Protein AF-A0A0F0GKG7-F1 (afdb_monomer_lite)

Sequence (77 aa):
GDGMSNWSAWAGIGSGTITGTPAAVYKPLGNVTEVFTRNNAGAPVHAYIADNSGGWSDLLGMPAATFASDPVVVYKP

Foldseek 3Di:
DPPCPDDDPDDDAADAAFDADWEWDADPVQRKIKIWGAGPQQFIWMKMDGPPPVDIDHTHGDPDHHDPHTDYDDDDD

Organism: Lentzea aerocolonigenes (NCBI:txid68170)

pLDDT: mean 90.38, std 9.1, range [49.28, 98.12]

Radius of gyration: 13.92 Å; chains: 1; bounding box: 29×33×33 Å

Secondary structure (DSSP, 8-state):
--S-TTPPPP---SS--B-SPPEEEEETTTTEEEEEEEBTTS-EEEEEEETTSSSPPP-EEPSSS--SS--------

Structure (mmCIF, N/CA/C/O backbone):
data_AF-A0A0F0GKG7-F1
#
_entry.id   AF-A0A0F0GKG7-F1
#
loop_
_atom_site.group_PDB
_atom_site.id
_atom_site.type_symbol
_atom_site.label_atom_id
_atom_site.label_alt_id
_atom_site.label_comp_id
_atom_site.label_asym_id
_atom_site.label_entity_id
_atom_site.label_seq_id
_atom_site.pdbx_PDB_ins_code
_atom_site.Cartn_x
_atom_site.Cartn_y
_atom_site.Cartn_z
_atom_site.occupancy
_atom_site.B_iso_or_equiv
_atom_site.auth_seq_id
_atom_site.auth_comp_id
_atom_site.auth_asym_id
_atom_site.auth_atom_id
_atom_site.pdbx_PDB_model_num
ATOM 1 N N . GLY A 1 1 ? 11.464 -23.457 -13.683 1.00 49.28 1 GLY A N 1
ATOM 2 C CA . GLY A 1 1 ? 11.846 -22.117 -13.208 1.00 49.28 1 GLY A CA 1
ATOM 3 C C . GLY A 1 1 ? 11.258 -21.120 -14.172 1.00 49.28 1 GLY A C 1
ATOM 4 O O . GLY A 1 1 ? 11.439 -21.300 -15.365 1.00 49.28 1 GLY A O 1
ATOM 5 N N . ASP A 1 2 ? 10.504 -20.152 -13.680 1.00 70.88 2 ASP A N 1
ATOM 6 C CA . ASP A 1 2 ? 9.665 -19.187 -14.415 1.00 70.88 2 ASP A CA 1
ATOM 7 C C . ASP A 1 2 ? 10.438 -18.060 -15.141 1.00 70.88 2 ASP A C 1
ATOM 9 O O . ASP A 1 2 ? 9.870 -17.024 -15.469 1.00 70.88 2 ASP A O 1
ATOM 13 N N . GLY A 1 3 ? 11.729 -18.258 -15.438 1.00 62.34 3 GLY A N 1
ATOM 14 C CA . GLY A 1 3 ? 12.531 -17.325 -16.243 1.00 62.34 3 GLY A CA 1
ATOM 15 C C . GLY A 1 3 ? 12.971 -16.044 -15.526 1.00 62.34 3 GLY A C 1
ATOM 16 O O . GLY A 1 3 ? 13.529 -15.156 -16.164 1.00 62.34 3 GLY A O 1
ATOM 17 N N . MET A 1 4 ? 12.771 -15.937 -14.212 1.00 64.19 4 MET A N 1
ATOM 18 C CA . MET A 1 4 ? 13.030 -14.712 -13.452 1.00 64.19 4 MET A CA 1
ATOM 19 C C . MET A 1 4 ? 14.401 -14.707 -12.756 1.00 64.19 4 MET A C 1
ATOM 21 O O . MET A 1 4 ? 14.513 -14.466 -11.557 1.00 64.19 4 MET A O 1
ATOM 25 N N . SER A 1 5 ? 15.483 -14.964 -13.489 1.00 66.06 5 SER A N 1
ATOM 26 C CA . SER A 1 5 ? 16.842 -15.030 -12.916 1.00 66.06 5 SER A CA 1
ATOM 27 C C . SER A 1 5 ? 17.408 -13.689 -12.401 1.00 66.06 5 SER A C 1
ATOM 29 O O . SER A 1 5 ? 18.564 -13.652 -11.999 1.00 66.06 5 SER A O 1
ATOM 31 N N . ASN A 1 6 ? 16.610 -12.613 -12.375 1.00 82.44 6 ASN A N 1
ATOM 32 C CA . ASN A 1 6 ? 17.024 -11.248 -12.022 1.00 82.44 6 ASN A CA 1
ATOM 33 C C . ASN A 1 6 ? 16.145 -10.590 -10.938 1.00 82.44 6 ASN A C 1
ATOM 35 O O . ASN A 1 6 ? 16.026 -9.365 -10.909 1.00 82.44 6 ASN A O 1
ATOM 39 N N . TRP A 1 7 ? 15.499 -11.358 -10.056 1.00 86.19 7 TRP A N 1
ATOM 40 C CA . TRP A 1 7 ? 14.886 -10.750 -8.870 1.00 86.19 7 TRP A CA 1
ATOM 41 C C . TRP A 1 7 ? 15.960 -10.082 -8.009 1.00 86.19 7 TRP A C 1
ATOM 43 O O . TRP A 1 7 ? 17.035 -10.644 -7.792 1.00 86.19 7 TRP A O 1
ATOM 53 N N . SER A 1 8 ? 15.661 -8.891 -7.491 1.00 85.31 8 SER A N 1
ATOM 54 C CA . SER A 1 8 ? 16.485 -8.311 -6.436 1.00 85.31 8 SER A CA 1
ATOM 55 C C . SER A 1 8 ? 16.398 -9.172 -5.175 1.00 85.31 8 SER A C 1
ATOM 57 O O . SER A 1 8 ? 15.444 -9.927 -4.974 1.00 85.31 8 SER A O 1
ATOM 59 N N . ALA A 1 9 ? 17.363 -9.005 -4.272 1.00 90.19 9 ALA A N 1
ATOM 60 C CA . ALA A 1 9 ? 17.166 -9.443 -2.899 1.00 90.19 9 ALA A CA 1
ATOM 61 C C . ALA A 1 9 ? 15.911 -8.775 -2.305 1.00 90.19 9 ALA A C 1
ATOM 63 O O . ALA A 1 9 ? 15.520 -7.674 -2.712 1.00 90.19 9 ALA A O 1
ATOM 64 N N . TRP A 1 10 ? 15.296 -9.441 -1.328 1.00 91.25 10 TRP A N 1
ATOM 65 C CA . TRP A 1 10 ? 14.240 -8.836 -0.524 1.00 91.25 10 TRP A CA 1
ATOM 66 C C . TRP A 1 10 ? 14.761 -7.588 0.191 1.00 91.25 10 TRP A C 1
ATOM 68 O O . TRP A 1 10 ? 15.878 -7.580 0.710 1.00 91.25 10 TRP A O 1
ATOM 78 N N . ALA A 1 11 ? 13.924 -6.556 0.252 1.00 90.38 11 ALA A N 1
ATOM 79 C CA . ALA A 1 11 ? 14.184 -5.330 0.992 1.00 90.38 11 ALA A CA 1
ATOM 80 C C . ALA A 1 11 ? 13.014 -5.038 1.937 1.00 90.38 11 ALA A C 1
ATOM 82 O O . ALA A 1 11 ? 11.860 -5.326 1.615 1.00 90.38 11 ALA A O 1
ATOM 83 N N . GLY A 1 12 ? 13.321 -4.472 3.104 1.00 92.50 12 GLY A N 1
ATOM 84 C CA . GLY A 1 12 ? 12.305 -3.972 4.026 1.00 92.50 12 GLY A CA 1
ATOM 85 C C . GLY A 1 12 ? 11.694 -2.662 3.527 1.00 92.50 12 GLY A C 1
ATOM 86 O O . GLY A 1 12 ? 12.381 -1.853 2.904 1.00 92.50 12 GLY A O 1
ATOM 87 N N . ILE A 1 13 ? 10.410 -2.454 3.823 1.00 94.88 13 ILE A N 1
ATOM 88 C CA . ILE A 1 13 ? 9.699 -1.190 3.602 1.00 94.88 13 ILE A CA 1
ATOM 89 C C . ILE A 1 13 ? 9.392 -0.591 4.972 1.00 94.88 13 ILE A C 1
ATOM 91 O O . ILE A 1 13 ? 8.652 -1.189 5.753 1.00 94.88 13 ILE A O 1
ATOM 95 N N . GLY A 1 14 ? 9.951 0.587 5.242 1.00 87.00 14 GLY A N 1
ATOM 96 C CA . GLY A 1 14 ? 9.786 1.282 6.514 1.00 87.00 14 GLY A CA 1
ATOM 97 C C . GLY A 1 14 ? 10.379 0.555 7.726 1.00 87.00 14 GLY A C 1
ATOM 98 O O . GLY A 1 14 ? 11.091 -0.443 7.611 1.00 87.00 14 GLY A O 1
ATOM 99 N N . SER A 1 15 ? 10.097 1.104 8.904 1.00 88.75 15 SER A N 1
ATOM 100 C CA . SER A 1 15 ? 10.578 0.631 10.208 1.00 88.75 15 SER A CA 1
ATOM 101 C C . SER A 1 15 ? 9.475 0.009 11.079 1.00 88.75 15 SER A C 1
ATOM 103 O O . SER A 1 15 ? 9.761 -0.605 12.109 1.00 88.75 15 SER A O 1
ATOM 105 N N . GLY A 1 16 ? 8.209 0.167 10.679 1.00 89.25 16 GLY A N 1
A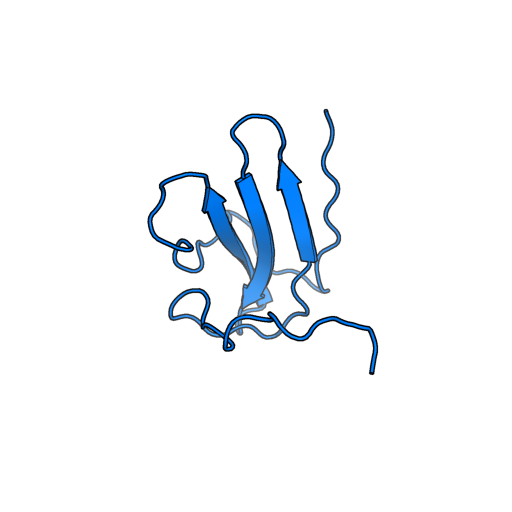TOM 106 C CA . GLY A 1 16 ? 7.043 -0.274 11.442 1.00 89.25 16 GLY A CA 1
ATOM 107 C C . GLY A 1 16 ? 6.647 -1.741 11.232 1.00 89.25 16 GLY A C 1
ATOM 108 O O . GLY A 1 16 ? 7.114 -2.430 10.329 1.00 89.25 16 GLY A O 1
ATOM 109 N N . THR A 1 17 ? 5.733 -2.215 12.081 1.00 94.19 17 THR A N 1
ATOM 110 C CA . THR A 1 17 ? 5.157 -3.568 12.016 1.00 94.19 17 THR A CA 1
ATOM 111 C C . THR A 1 17 ? 3.727 -3.539 11.490 1.00 94.19 17 THR A C 1
ATOM 113 O O . THR A 1 17 ? 2.963 -2.604 11.750 1.00 94.19 17 THR A O 1
ATOM 116 N N . ILE A 1 18 ? 3.367 -4.581 10.742 1.00 94.94 18 ILE A N 1
ATOM 117 C CA . ILE A 1 18 ? 2.062 -4.725 10.094 1.00 94.94 18 ILE A CA 1
ATOM 118 C C . ILE A 1 18 ? 1.408 -6.041 10.518 1.00 94.94 18 ILE A C 1
ATOM 120 O O . ILE A 1 18 ? 2.099 -7.028 10.762 1.00 94.94 18 ILE A O 1
ATOM 124 N N . THR A 1 19 ? 0.075 -6.057 10.585 1.00 94.56 19 THR A N 1
ATOM 125 C CA . THR A 1 19 ? -0.715 -7.285 10.825 1.00 94.56 19 THR A CA 1
ATOM 126 C C . THR A 1 19 ? -1.605 -7.662 9.653 1.00 94.56 19 THR A C 1
ATOM 128 O O . THR A 1 19 ? -2.087 -8.792 9.600 1.00 94.56 19 THR A O 1
ATOM 131 N N . GLY A 1 20 ? -1.848 -6.730 8.730 1.00 91.62 20 GLY A N 1
ATOM 132 C CA . GLY A 1 20 ? -2.666 -6.982 7.552 1.00 91.62 20 GLY A CA 1
ATOM 133 C C . GLY A 1 20 ? -1.860 -7.374 6.327 1.00 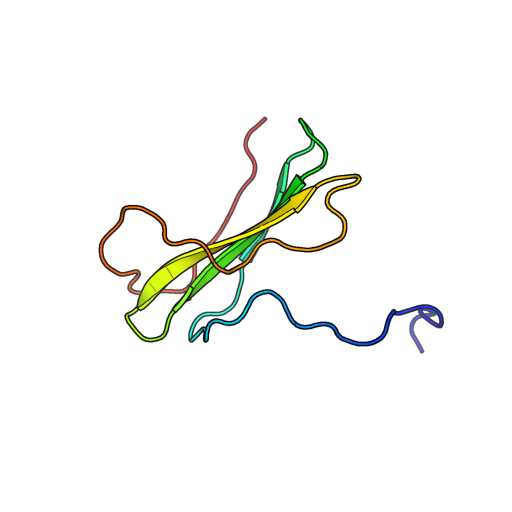91.62 20 GLY A C 1
ATOM 134 O O . GLY A 1 20 ? -0.692 -7.004 6.180 1.00 91.62 20 GLY A O 1
ATOM 135 N N . THR A 1 21 ? -2.525 -8.064 5.408 1.00 96.44 21 THR A N 1
ATOM 136 C CA . THR A 1 21 ? -2.023 -8.297 4.054 1.00 96.44 21 THR A CA 1
ATOM 137 C C . THR A 1 21 ? -1.942 -6.959 3.311 1.00 96.44 21 THR A C 1
ATOM 139 O O . THR A 1 21 ? -2.960 -6.268 3.207 1.00 96.44 21 THR A O 1
ATOM 142 N N . PRO A 1 22 ? -0.767 -6.556 2.794 1.00 96.62 22 PRO A N 1
ATOM 143 C CA . PRO A 1 22 ? -0.660 -5.341 2.000 1.00 96.62 22 PRO A CA 1
ATOM 144 C C . PRO A 1 22 ? -1.429 -5.444 0.682 1.00 96.62 22 PRO A C 1
ATOM 146 O O . PRO A 1 22 ? -1.380 -6.469 0.004 1.00 96.62 22 PRO A O 1
ATOM 149 N N . ALA A 1 23 ? -2.061 -4.345 0.281 1.00 98.12 23 ALA A N 1
ATOM 150 C CA . ALA A 1 23 ? -2.638 -4.170 -1.043 1.00 98.12 23 ALA A CA 1
ATOM 151 C C . ALA A 1 23 ? -1.891 -3.052 -1.782 1.00 98.12 23 ALA A C 1
ATOM 153 O O . ALA A 1 23 ? -1.688 -1.969 -1.232 1.00 98.12 23 ALA A O 1
ATOM 154 N N . ALA A 1 24 ? -1.456 -3.320 -3.014 1.00 97.62 24 ALA A N 1
ATOM 155 C CA . ALA A 1 24 ? -0.639 -2.404 -3.806 1.00 97.62 24 ALA A CA 1
ATOM 156 C C . ALA A 1 24 ? -1.446 -1.748 -4.931 1.00 97.62 24 ALA A C 1
ATOM 158 O O . ALA A 1 24 ? -2.301 -2.381 -5.550 1.00 97.62 24 ALA A O 1
ATOM 159 N N . VAL A 1 25 ? -1.130 -0.491 -5.231 1.00 97.94 25 VAL A N 1
ATOM 160 C CA . VAL A 1 25 ? -1.687 0.249 -6.363 1.00 97.94 25 VAL A CA 1
ATOM 161 C C . VAL A 1 25 ? -0.602 1.070 -7.050 1.00 97.94 25 VAL A C 1
ATOM 163 O O . VAL A 1 25 ? 0.279 1.642 -6.407 1.00 97.94 25 VAL A O 1
ATOM 166 N N . TYR A 1 26 ? -0.691 1.149 -8.373 1.00 97.69 26 TYR A N 1
ATOM 167 C CA . TYR A 1 26 ? 0.132 2.034 -9.182 1.00 97.69 26 TYR A CA 1
ATOM 168 C C . TYR A 1 26 ? -0.662 3.285 -9.569 1.00 97.69 26 TYR A C 1
ATOM 170 O O . TYR A 1 26 ? -1.786 3.178 -10.061 1.00 97.69 26 TYR A O 1
ATOM 178 N N . LYS A 1 27 ? -0.075 4.464 -9.346 1.00 95.50 27 LYS A N 1
ATOM 179 C CA . LYS A 1 27 ? -0.603 5.776 -9.735 1.00 95.50 27 LYS A CA 1
ATOM 180 C C . LYS A 1 27 ? 0.250 6.315 -10.897 1.00 95.50 27 LYS A C 1
ATOM 182 O O . LYS A 1 27 ? 1.357 6.799 -10.645 1.00 95.50 27 LYS A O 1
ATOM 187 N N . PRO A 1 28 ? -0.234 6.244 -12.154 1.00 94.50 28 PRO A N 1
ATOM 188 C CA . PRO A 1 28 ? 0.530 6.651 -13.336 1.00 94.50 28 PRO A CA 1
ATOM 189 C C . PRO A 1 28 ? 0.940 8.124 -13.310 1.00 94.50 28 PRO A C 1
ATOM 191 O O . PRO A 1 28 ? 2.061 8.469 -13.681 1.00 94.50 28 PRO A O 1
ATOM 194 N N . LEU A 1 29 ? 0.053 9.002 -12.828 1.00 90.38 29 LEU A N 1
ATOM 195 C CA . LEU A 1 29 ? 0.386 10.406 -12.630 1.00 90.38 29 LEU A CA 1
ATOM 196 C C . LEU A 1 29 ? 1.372 10.529 -11.459 1.00 90.38 29 LEU A C 1
ATOM 198 O O . LEU A 1 29 ? 0.996 10.365 -10.300 1.00 90.38 29 LEU A O 1
ATOM 202 N N . GLY A 1 30 ? 2.636 10.800 -11.782 1.00 88.75 30 GLY A N 1
ATOM 203 C CA . GLY A 1 30 ? 3.735 10.884 -10.815 1.00 88.75 30 GLY A CA 1
ATOM 204 C C . GLY A 1 30 ? 4.543 9.595 -10.642 1.00 88.75 30 GLY A C 1
ATOM 205 O O . GLY A 1 30 ? 5.448 9.583 -9.815 1.00 88.75 30 GLY A O 1
ATOM 206 N N . ASN A 1 31 ? 4.235 8.540 -11.409 1.00 95.69 31 ASN A N 1
ATOM 207 C CA . ASN A 1 31 ? 4.931 7.250 -11.388 1.00 95.69 31 ASN A CA 1
ATOM 208 C C . ASN A 1 31 ? 5.141 6.700 -9.963 1.00 95.69 31 ASN A C 1
ATOM 210 O O . ASN A 1 31 ? 6.262 6.428 -9.533 1.00 95.69 31 ASN A O 1
ATOM 214 N N . VAL A 1 32 ? 4.045 6.590 -9.203 1.00 97.06 32 VAL A N 1
ATOM 215 C CA . VAL A 1 32 ? 4.093 6.205 -7.786 1.00 97.06 32 VAL A CA 1
ATOM 216 C C . VAL A 1 32 ? 3.482 4.829 -7.586 1.00 97.06 32 VAL A C 1
ATOM 218 O O . VAL A 1 32 ? 2.298 4.627 -7.859 1.00 97.06 32 VAL A O 1
ATOM 221 N N . THR A 1 33 ? 4.252 3.908 -7.015 1.00 97.50 33 THR A N 1
ATOM 222 C CA . THR A 1 33 ? 3.698 2.685 -6.420 1.00 97.50 33 THR A CA 1
ATOM 223 C C . THR A 1 33 ? 3.440 2.940 -4.945 1.00 97.50 33 THR A C 1
ATOM 225 O O . THR A 1 33 ? 4.283 3.500 -4.249 1.00 97.50 33 THR A O 1
ATOM 228 N N . GLU A 1 34 ? 2.271 2.548 -4.460 1.00 97.56 34 GLU A N 1
ATOM 229 C CA . GLU A 1 34 ? 1.895 2.712 -3.061 1.00 97.56 34 GLU A CA 1
ATOM 230 C C . GLU A 1 34 ? 1.251 1.439 -2.529 1.00 97.56 34 GLU A C 1
ATOM 232 O O . GLU A 1 34 ? 0.482 0.776 -3.228 1.00 97.56 34 GLU A O 1
ATOM 237 N N . VAL A 1 35 ? 1.589 1.097 -1.291 1.00 97.44 35 VAL A N 1
ATOM 238 C CA . VAL A 1 35 ? 1.058 -0.056 -0.570 1.00 97.44 35 VAL A CA 1
ATOM 239 C 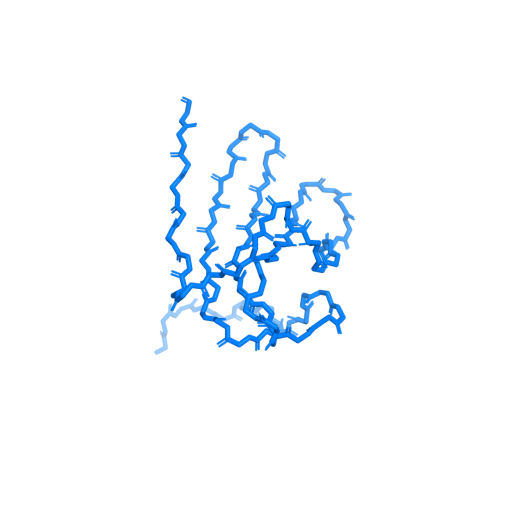C . VAL A 1 35 ? 0.268 0.417 0.636 1.00 97.44 35 VAL A C 1
ATOM 241 O O . VAL A 1 35 ? 0.676 1.346 1.328 1.00 97.44 35 VAL A O 1
ATOM 244 N N . PHE A 1 36 ? -0.849 -0.249 0.898 1.00 96.50 36 PHE A N 1
ATOM 245 C CA . PHE A 1 36 ? -1.753 0.035 2.006 1.00 96.50 36 PHE A CA 1
ATOM 246 C C . PHE A 1 36 ? -1.925 -1.219 2.853 1.00 96.50 36 PHE A C 1
ATOM 248 O O . PHE A 1 36 ? -2.075 -2.317 2.320 1.00 96.50 36 PHE A O 1
ATOM 255 N N . THR A 1 37 ? -1.917 -1.068 4.173 1.00 96.25 37 THR A N 1
ATOM 256 C CA . THR A 1 37 ? -2.138 -2.167 5.121 1.00 96.25 37 THR A CA 1
ATOM 257 C C . THR A 1 37 ? -2.631 -1.619 6.465 1.00 96.25 37 THR A C 1
ATOM 259 O O . THR A 1 37 ? -2.935 -0.433 6.595 1.00 96.25 37 THR A O 1
ATOM 262 N N . ARG A 1 38 ? -2.728 -2.484 7.474 1.00 95.50 38 ARG A N 1
ATOM 263 C CA . ARG A 1 38 ? -3.001 -2.135 8.867 1.00 95.50 38 ARG A CA 1
ATOM 264 C C . ARG A 1 38 ? -1.824 -2.505 9.764 1.00 95.50 38 ARG A C 1
ATOM 266 O O . ARG A 1 38 ? -1.214 -3.569 9.619 1.00 95.50 38 ARG A O 1
ATOM 273 N N . ASN A 1 39 ? -1.524 -1.625 10.711 1.00 93.88 39 ASN A N 1
ATOM 274 C CA . ASN A 1 39 ? -0.515 -1.871 11.738 1.00 93.88 39 ASN A CA 1
ATOM 275 C C . ASN A 1 39 ? -1.057 -2.780 12.865 1.00 93.88 39 ASN A C 1
ATOM 277 O O . ASN A 1 39 ? -2.197 -3.244 12.815 1.00 93.88 39 ASN A O 1
ATOM 281 N N . ASN A 1 40 ? -0.259 -3.040 13.905 1.00 92.69 40 ASN A N 1
ATOM 282 C CA . ASN A 1 40 ? -0.679 -3.861 15.055 1.00 92.69 40 ASN A CA 1
ATOM 283 C C . ASN A 1 40 ? -1.866 -3.288 15.847 1.00 92.69 40 ASN A C 1
ATOM 285 O O . ASN A 1 40 ? -2.564 -4.043 16.518 1.00 92.69 40 ASN A O 1
ATOM 289 N N . ALA A 1 41 ? -2.119 -1.980 15.761 1.00 91.38 41 ALA A N 1
ATOM 290 C CA . ALA A 1 41 ? -3.291 -1.349 16.365 1.00 91.38 41 ALA A CA 1
ATOM 291 C C . ALA A 1 41 ? -4.544 -1.457 15.474 1.00 91.38 41 ALA A C 1
ATOM 293 O O . ALA A 1 41 ? -5.597 -0.932 15.825 1.00 91.38 41 ALA A O 1
ATOM 294 N N . GLY A 1 42 ? -4.440 -2.100 14.305 1.00 92.25 42 GLY A N 1
ATOM 295 C CA . GLY A 1 42 ? -5.495 -2.138 13.298 1.00 92.25 42 GLY A CA 1
ATOM 296 C C . GLY A 1 42 ? -5.670 -0.817 12.549 1.00 92.25 42 GLY A C 1
ATOM 297 O O . GLY A 1 42 ? -6.588 -0.711 11.744 1.00 92.25 42 GLY A O 1
ATOM 298 N N . ALA A 1 43 ? -4.828 0.192 12.787 1.00 93.44 43 ALA A N 1
ATOM 299 C CA . ALA A 1 43 ? -4.933 1.482 12.117 1.00 93.44 43 ALA A CA 1
ATOM 300 C C . ALA A 1 43 ? -4.362 1.402 10.691 1.00 93.44 43 ALA A C 1
ATOM 302 O O . ALA A 1 43 ? -3.349 0.719 10.481 1.00 93.44 43 ALA A O 1
ATOM 303 N N . PRO A 1 44 ? -4.978 2.090 9.715 1.00 94.62 44 PRO A N 1
ATOM 304 C CA . PRO A 1 44 ? -4.485 2.108 8.350 1.00 94.62 44 PRO A CA 1
ATOM 305 C C . PRO A 1 44 ? -3.168 2.862 8.233 1.00 94.62 44 PRO A C 1
ATOM 307 O O . PRO A 1 44 ? -3.009 3.983 8.724 1.00 94.62 44 PRO A O 1
ATOM 310 N N . VAL A 1 45 ? -2.235 2.229 7.535 1.00 95.69 45 VAL A N 1
ATOM 311 C CA . VAL A 1 45 ? -0.923 2.774 7.209 1.00 95.69 45 VAL A CA 1
ATOM 312 C C . VAL A 1 45 ? -0.623 2.546 5.734 1.00 95.69 45 VAL A C 1
ATOM 314 O O . VAL A 1 45 ? -1.143 1.611 5.117 1.00 95.69 45 VAL A O 1
ATOM 317 N N . HIS A 1 46 ? 0.231 3.389 5.171 1.00 96.62 46 HIS A N 1
ATOM 318 C CA . HIS A 1 46 ? 0.669 3.274 3.789 1.00 96.62 46 HIS A CA 1
ATOM 319 C C . HIS A 1 46 ? 2.152 3.610 3.642 1.00 96.62 46 HIS A C 1
ATOM 321 O O . HIS A 1 46 ? 2.719 4.325 4.463 1.00 96.62 46 HIS A O 1
ATOM 327 N N . ALA A 1 47 ? 2.780 3.092 2.595 1.00 97.50 47 ALA A N 1
ATOM 328 C CA . ALA A 1 47 ? 4.114 3.499 2.171 1.00 97.50 47 ALA A CA 1
ATOM 329 C C . ALA A 1 47 ? 4.150 3.604 0.650 1.00 97.50 47 ALA A C 1
ATOM 331 O O . ALA A 1 47 ? 3.437 2.878 -0.046 1.00 97.50 47 ALA A O 1
ATOM 332 N N . TYR A 1 48 ? 4.982 4.494 0.124 1.00 97.06 48 TYR A N 1
ATOM 333 C CA . TYR A 1 48 ? 5.067 4.742 -1.309 1.00 97.06 48 TYR A CA 1
ATOM 334 C C . TYR A 1 48 ? 6.509 4.840 -1.793 1.00 97.06 48 TYR A C 1
ATOM 336 O O . TYR A 1 48 ? 7.420 5.181 -1.042 1.00 97.06 48 TYR A O 1
ATOM 344 N N . ILE A 1 49 ? 6.696 4.568 -3.080 1.00 97.06 49 ILE A N 1
ATOM 345 C CA . ILE A 1 49 ? 7.930 4.817 -3.817 1.00 97.06 49 ILE A CA 1
ATOM 346 C C . ILE A 1 49 ? 7.582 5.541 -5.116 1.00 97.06 49 ILE A C 1
ATOM 348 O O . ILE A 1 49 ? 6.642 5.166 -5.821 1.00 97.06 49 ILE A O 1
ATOM 352 N N . ALA A 1 50 ? 8.331 6.599 -5.404 1.00 95.69 50 ALA A N 1
ATOM 353 C CA . ALA A 1 50 ? 8.234 7.372 -6.637 1.00 95.69 50 ALA A CA 1
ATOM 354 C C . ALA A 1 50 ? 9.565 7.321 -7.391 1.00 95.69 50 ALA A C 1
ATOM 356 O O . ALA A 1 50 ? 10.607 7.003 -6.803 1.00 95.69 50 ALA A O 1
ATOM 357 N N . ASP A 1 51 ? 9.556 7.694 -8.666 1.00 93.25 51 ASP A N 1
ATOM 358 C CA . ASP A 1 51 ? 10.796 7.876 -9.419 1.00 93.25 51 ASP A CA 1
ATOM 359 C C . ASP A 1 51 ? 11.770 8.797 -8.686 1.00 93.25 51 ASP A C 1
ATOM 361 O O . ASP A 1 51 ? 11.392 9.832 -8.138 1.00 93.25 51 ASP A O 1
ATOM 365 N N . ASN A 1 52 ? 13.048 8.418 -8.698 1.00 88.06 52 ASN A N 1
ATOM 366 C CA . ASN A 1 52 ? 14.150 9.183 -8.106 1.00 88.06 52 ASN A CA 1
ATOM 367 C C . ASN A 1 52 ? 14.023 9.466 -6.594 1.00 88.06 52 ASN A C 1
ATOM 369 O O . ASN A 1 52 ? 14.781 10.274 -6.065 1.00 88.06 52 ASN A O 1
ATOM 373 N N . SER A 1 53 ? 13.117 8.789 -5.878 1.00 90.31 53 SER A N 1
ATOM 374 C CA . SER A 1 53 ? 12.958 8.942 -4.420 1.00 90.31 53 SER A CA 1
ATOM 375 C C . SER A 1 53 ? 14.100 8.329 -3.598 1.00 90.31 53 SER A C 1
ATOM 377 O O . SER A 1 53 ? 14.227 8.612 -2.411 1.00 90.31 53 SER A O 1
ATOM 379 N N . GLY A 1 54 ? 14.938 7.486 -4.212 1.00 90.31 54 GLY A N 1
ATOM 380 C CA . GLY A 1 54 ? 16.031 6.777 -3.537 1.00 90.31 54 GLY A CA 1
ATOM 381 C C . GLY A 1 54 ? 15.582 5.578 -2.693 1.00 90.31 54 GLY A C 1
ATOM 382 O O . GLY A 1 54 ? 16.432 4.844 -2.195 1.00 90.31 54 GLY A O 1
ATOM 383 N N . GLY A 1 55 ? 14.273 5.340 -2.565 1.00 93.19 55 GLY A N 1
ATOM 384 C CA . GLY A 1 55 ? 13.712 4.218 -1.824 1.00 93.19 55 GLY A CA 1
ATOM 385 C C . GLY A 1 55 ? 12.257 4.446 -1.429 1.00 93.19 55 GLY A C 1
ATOM 386 O O . GLY A 1 55 ? 11.649 5.462 -1.757 1.00 93.19 55 GLY A O 1
ATOM 387 N N . TRP A 1 56 ? 11.697 3.479 -0.712 1.00 96.38 56 TRP A N 1
ATOM 388 C CA . TRP A 1 56 ? 10.365 3.607 -0.131 1.00 96.38 56 TRP A CA 1
ATOM 389 C C . TRP A 1 56 ? 10.344 4.636 1.002 1.00 96.38 56 TRP A C 1
ATOM 391 O O . TRP A 1 56 ? 11.327 4.796 1.728 1.00 96.38 56 TRP A O 1
ATOM 401 N N . SER A 1 57 ? 9.197 5.281 1.198 1.00 96.12 57 SER A N 1
ATOM 402 C CA . SER A 1 57 ? 8.899 5.998 2.436 1.00 96.12 57 SER A CA 1
ATOM 403 C C . SER A 1 57 ? 8.874 5.045 3.641 1.00 96.12 57 SER A C 1
ATOM 405 O O . SER A 1 57 ? 8.787 3.822 3.491 1.00 96.12 57 SER A O 1
ATOM 407 N N . ASP A 1 58 ? 8.861 5.605 4.853 1.00 96.00 58 ASP A N 1
ATOM 408 C CA . ASP A 1 58 ? 8.415 4.843 6.025 1.00 96.00 58 ASP A CA 1
ATOM 409 C C . ASP A 1 58 ? 6.898 4.551 5.943 1.00 96.00 58 ASP A C 1
ATOM 411 O O . ASP A 1 58 ? 6.202 5.072 5.062 1.00 96.00 58 ASP A O 1
ATOM 415 N N . LEU A 1 59 ? 6.381 3.726 6.857 1.00 95.88 59 LEU A N 1
ATOM 416 C CA . LEU A 1 59 ? 4.947 3.523 7.049 1.00 95.88 59 LEU A CA 1
ATOM 417 C C . LEU A 1 59 ? 4.325 4.782 7.661 1.00 95.88 59 LEU A C 1
ATOM 419 O O . LEU A 1 59 ? 4.529 5.104 8.831 1.00 95.88 59 LEU A O 1
ATOM 423 N N . LEU A 1 60 ? 3.529 5.477 6.861 1.00 95.44 60 LEU A N 1
ATOM 424 C CA . LEU A 1 60 ? 2.808 6.681 7.239 1.00 95.44 60 LEU A CA 1
ATOM 425 C C . LEU A 1 60 ? 1.394 6.325 7.699 1.00 95.44 60 LEU A C 1
ATOM 427 O O . LEU A 1 60 ? 0.725 5.477 7.108 1.00 95.44 60 LEU A O 1
ATOM 431 N N . GLY A 1 61 ? 0.933 6.970 8.770 1.00 93.44 61 GLY A N 1
ATOM 432 C CA . GLY A 1 61 ? -0.428 6.807 9.277 1.00 93.44 61 GLY A CA 1
ATOM 433 C C . GLY A 1 61 ? -1.443 7.588 8.449 1.00 93.44 61 GLY A C 1
ATOM 434 O O . GLY A 1 61 ? -1.194 8.733 8.073 1.00 93.44 61 GLY A O 1
ATOM 435 N N . MET A 1 62 ? -2.609 6.990 8.209 1.00 89.69 62 MET A N 1
ATOM 436 C CA . MET A 1 62 ? -3.737 7.677 7.580 1.00 89.69 62 MET A CA 1
ATOM 437 C C . MET A 1 62 ? -4.733 8.165 8.642 1.00 89.69 62 MET A C 1
ATOM 439 O O . MET A 1 62 ? -4.938 7.476 9.645 1.00 89.69 62 MET A O 1
ATOM 443 N N . PRO A 1 63 ? -5.395 9.318 8.437 1.00 80.19 63 PRO A N 1
ATOM 444 C CA . PRO A 1 63 ? -6.446 9.785 9.332 1.00 80.19 63 PRO A CA 1
ATOM 445 C C . PRO A 1 63 ? -7.686 8.890 9.199 1.00 80.19 63 PRO A C 1
ATOM 447 O O . PRO A 1 63 ? -8.543 9.096 8.344 1.00 80.19 63 PRO A O 1
ATOM 450 N N . ALA A 1 64 ? -7.758 7.867 10.043 1.00 72.94 64 ALA A N 1
ATOM 451 C CA . ALA A 1 64 ? -8.902 6.986 10.233 1.00 72.94 64 ALA A CA 1
ATOM 452 C C . ALA A 1 64 ? -8.757 6.263 11.580 1.00 72.94 64 ALA A C 1
ATOM 454 O O . ALA A 1 64 ? -7.687 6.276 12.185 1.00 72.94 64 ALA A O 1
ATOM 455 N N . ALA A 1 65 ? -9.850 5.658 12.055 1.00 76.62 65 ALA A N 1
ATOM 456 C CA . ALA A 1 65 ? -9.832 4.812 13.245 1.00 76.62 65 ALA A CA 1
ATOM 457 C C . ALA A 1 65 ? -9.075 3.497 12.952 1.00 76.62 65 ALA A C 1
ATOM 459 O O . ALA A 1 65 ? -7.891 3.500 12.629 1.00 76.62 65 ALA A O 1
ATOM 460 N N . THR A 1 66 ? -9.746 2.354 13.031 1.00 85.19 66 THR A N 1
ATOM 461 C CA . THR A 1 66 ? -9.169 1.046 12.717 1.00 85.19 66 THR A CA 1
ATOM 462 C C . THR A 1 66 ? -9.884 0.408 11.532 1.00 85.19 66 THR A C 1
ATOM 464 O O . THR A 1 66 ? -11.064 0.656 11.284 1.00 85.19 66 THR A O 1
ATOM 467 N N . PHE A 1 67 ? -9.165 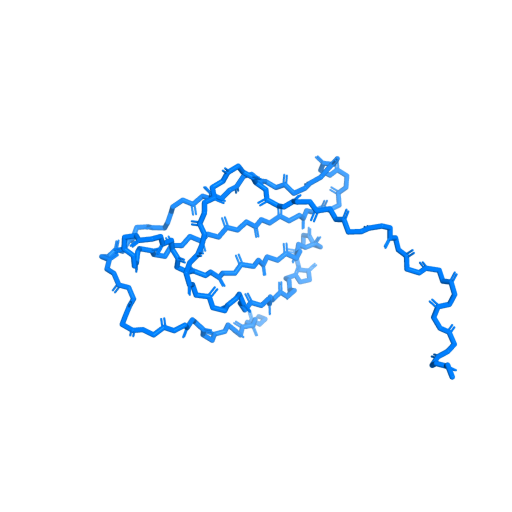-0.419 10.781 1.00 83.12 67 PHE A N 1
ATOM 468 C CA . PHE A 1 67 ? -9.734 -1.312 9.784 1.00 83.12 67 PHE A CA 1
ATOM 469 C C . PHE A 1 67 ? -10.081 -2.656 10.428 1.00 83.12 67 PHE A C 1
ATOM 471 O O . PHE A 1 67 ? -9.252 -3.285 11.089 1.00 83.12 67 PHE A O 1
ATOM 478 N N . ALA A 1 68 ? -11.310 -3.123 10.197 1.00 84.25 68 ALA A N 1
ATOM 479 C CA . ALA A 1 68 ? -11.752 -4.452 10.620 1.00 84.25 68 ALA A CA 1
ATOM 480 C C . ALA A 1 68 ? -11.221 -5.579 9.708 1.00 84.25 68 ALA A C 1
ATOM 482 O O . ALA A 1 68 ? -11.269 -6.748 10.086 1.00 84.25 68 ALA A O 1
ATOM 483 N N . SER A 1 69 ? -10.710 -5.237 8.522 1.00 88.88 69 SER A N 1
ATOM 484 C CA . SER A 1 69 ? -10.174 -6.169 7.527 1.00 88.88 69 SER A CA 1
ATOM 485 C C . SER A 1 69 ? -8.972 -5.580 6.791 1.00 88.88 69 SER A C 1
ATOM 487 O O . SER A 1 69 ? -8.654 -4.401 6.933 1.00 88.88 69 SER A O 1
ATOM 489 N N . ASP A 1 70 ? -8.321 -6.401 5.972 1.00 94.88 70 ASP A N 1
ATOM 490 C CA . ASP A 1 70 ? -7.269 -5.930 5.076 1.00 94.88 70 ASP A CA 1
ATOM 491 C C . ASP A 1 70 ? -7.872 -5.057 3.954 1.00 94.88 70 ASP A C 1
ATOM 493 O O . ASP A 1 70 ? -9.030 -5.267 3.565 1.00 94.88 70 ASP A O 1
ATOM 497 N N . PRO A 1 71 ? -7.137 -4.042 3.466 1.00 93.94 71 PRO A N 1
ATOM 498 C CA . PRO A 1 71 ? -7.650 -3.128 2.455 1.00 93.94 71 PRO A CA 1
ATOM 499 C C . PRO A 1 71 ? -7.737 -3.774 1.068 1.00 93.94 71 PRO A C 1
ATOM 501 O O . PRO A 1 71 ? -6.966 -4.662 0.715 1.00 93.94 71 PRO A O 1
ATOM 504 N N . VAL A 1 72 ? -8.632 -3.235 0.239 1.00 95.56 72 VAL A N 1
ATOM 505 C CA . VAL A 1 72 ? -8.627 -3.414 -1.219 1.00 95.56 72 VAL A CA 1
ATOM 506 C C . VAL A 1 72 ? -8.440 -2.039 -1.840 1.00 95.56 72 VAL A C 1
ATOM 508 O O . VAL A 1 72 ? -9.130 -1.091 -1.463 1.00 95.56 72 VAL A O 1
ATOM 511 N N . VAL A 1 73 ? -7.508 -1.921 -2.783 1.00 95.00 73 VAL A N 1
ATOM 512 C CA . VAL A 1 73 ? -7.147 -0.638 -3.394 1.00 95.00 73 VAL A CA 1
ATOM 513 C C . VAL A 1 73 ? -7.368 -0.669 -4.896 1.00 95.00 73 VAL A C 1
ATOM 515 O O . VAL A 1 73 ? -7.098 -1.664 -5.564 1.00 95.00 73 VAL A O 1
ATOM 518 N N . VAL A 1 74 ? -7.890 0.436 -5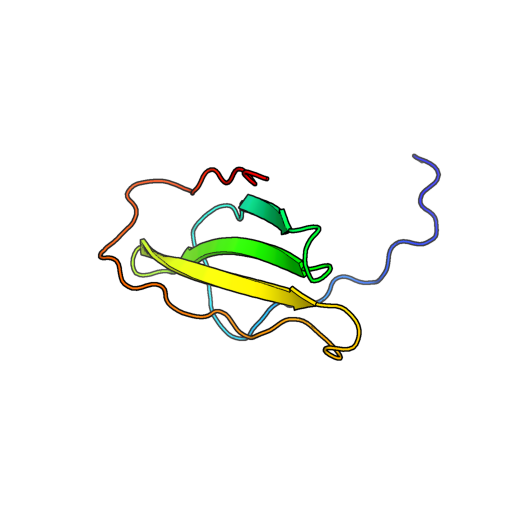.425 1.00 95.25 74 VAL A N 1
ATOM 519 C CA . VAL A 1 74 ? -8.179 0.613 -6.850 1.00 95.25 74 VAL A CA 1
ATOM 520 C C . VAL A 1 74 ? -7.724 2.010 -7.245 1.00 95.25 74 VAL A C 1
ATOM 522 O O . VAL A 1 74 ? -8.129 2.991 -6.621 1.00 95.25 74 VAL A O 1
ATOM 525 N N . TYR A 1 75 ? -6.902 2.109 -8.288 1.00 93.62 75 TYR A N 1
ATOM 526 C CA . TYR A 1 75 ? -6.613 3.394 -8.916 1.00 93.62 75 TYR A CA 1
ATOM 527 C C . TYR A 1 75 ? -7.810 3.828 -9.764 1.00 93.62 75 TYR A C 1
ATOM 529 O O . TYR A 1 75 ? -8.305 3.051 -10.584 1.00 93.62 75 TYR A O 1
ATOM 537 N N . LYS A 1 76 ? -8.265 5.070 -9.575 1.00 88.50 76 LYS A N 1
ATOM 538 C CA . LYS A 1 76 ? -9.228 5.719 -10.467 1.00 88.50 76 LYS A CA 1
ATOM 539 C C . LYS A 1 76 ? -8.518 6.836 -11.248 1.00 88.50 76 LYS A C 1
ATOM 541 O O . LYS A 1 76 ? -7.974 7.720 -10.585 1.00 88.50 76 LYS A O 1
ATOM 546 N N . PRO A 1 77 ? -8.491 6.767 -12.593 1.00 82.31 77 PRO A N 1
ATOM 547 C CA . PRO A 1 77 ? -7.906 7.798 -13.449 1.00 82.31 77 PRO A CA 1
ATOM 548 C C . PRO A 1 77 ? -8.646 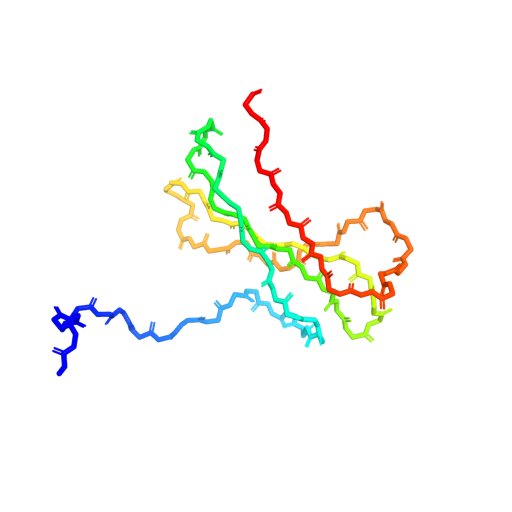9.132 -13.388 1.00 82.31 77 PRO A C 1
ATOM 550 O O . PRO A 1 77 ? -9.887 9.108 -13.207 1.00 82.31 77 PRO A O 1
#